Protein AF-A0A6B3EIR1-F1 (afdb_monomer_lite)

Radius of gyration: 18.26 Å; chains: 1; bounding box: 46×26×41 Å

pLDDT: mean 90.7, std 6.41, range [49.34, 97.69]

Secondary structure (DSSP, 8-state):
-HHHHHHHHHHHHHHHHHHHHHIIIIIS---HHHHHHHHHHHHHHHHHHHHHHHHHHHHH-HHHHHHHHHHHHHHHHHHHHHHHHHT-

Foldseek 3Di:
DVVVVVVVCCVVVVVVLVVQLCCCCVVVVDDSVRSVVVCVVVVVVVVVCVVVVVVCCVPPPPVVVVVVVVVVVVVVVVVVVVVVVVVD

Structure (mmCIF, N/CA/C/O backbone):
data_AF-A0A6B3EIR1-F1
#
_entry.id   AF-A0A6B3EIR1-F1
#
loop_
_atom_site.group_PDB
_atom_site.id
_atom_site.type_symbol
_atom_site.label_atom_id
_atom_site.label_alt_id
_atom_site.label_comp_id
_atom_site.label_asym_id
_atom_site.label_entity_id
_atom_site.label_seq_id
_atom_site.pdbx_PDB_ins_code
_atom_site.Cartn_x
_atom_site.Cartn_y
_atom_site.Cartn_z
_atom_site.occupancy
_atom_site.B_iso_or_equiv
_atom_site.auth_seq_id
_atom_site.auth_comp_id
_atom_site.auth_asym_id
_atom_site.auth_atom_id
_atom_site.pdbx_PDB_model_num
ATOM 1 N N . LEU A 1 1 ? -13.100 -23.883 1.779 1.00 73.38 1 LEU A N 1
ATOM 2 C CA . LEU A 1 1 ? -13.361 -22.690 0.936 1.00 73.38 1 LEU A CA 1
ATOM 3 C C . LEU A 1 1 ? -12.455 -21.517 1.314 1.00 73.38 1 LEU A C 1
ATOM 5 O O . LEU A 1 1 ? -11.652 -21.126 0.480 1.00 73.38 1 LEU A O 1
ATOM 9 N N . GLY A 1 2 ? -12.495 -21.012 2.557 1.00 84.00 2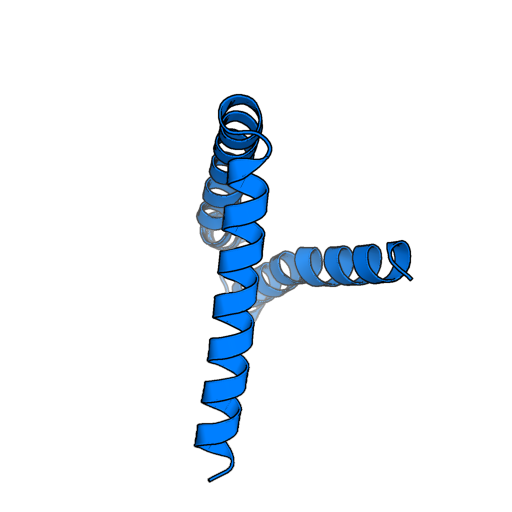 GLY A N 1
ATOM 10 C CA . GLY A 1 2 ? -11.667 -19.867 2.984 1.00 84.00 2 GLY A CA 1
ATOM 11 C C . GLY A 1 2 ? -10.152 -20.050 2.808 1.00 84.00 2 GLY A C 1
ATOM 12 O O . GLY A 1 2 ? -9.499 -19.172 2.259 1.00 84.00 2 GLY A O 1
ATOM 13 N N . SER A 1 3 ? -9.594 -21.209 3.176 1.00 89.25 3 SER A N 1
ATOM 14 C CA . SER A 1 3 ? -8.152 -21.479 3.030 1.00 89.25 3 SER A CA 1
ATOM 15 C C . SER A 1 3 ? -7.692 -21.505 1.569 1.00 89.25 3 SER A C 1
ATOM 17 O O . SER A 1 3 ? -6.614 -21.018 1.254 1.00 89.25 3 SER A O 1
ATOM 19 N N . SER A 1 4 ? -8.525 -22.025 0.664 1.00 91.56 4 SER A N 1
ATOM 20 C CA . SER A 1 4 ? -8.254 -22.041 -0.779 1.00 91.56 4 SER A CA 1
ATOM 21 C C . SER A 1 4 ? -8.301 -20.632 -1.373 1.00 91.56 4 SER A C 1
ATOM 23 O O . SER A 1 4 ? -7.445 -20.283 -2.180 1.00 91.56 4 SER A O 1
ATOM 25 N N . LEU A 1 5 ? -9.263 -19.809 -0.935 1.00 91.88 5 LEU A N 1
ATOM 26 C CA . LEU A 1 5 ? -9.365 -18.403 -1.329 1.00 91.88 5 LEU A CA 1
ATOM 27 C C . LEU A 1 5 ? -8.152 -17.602 -0.835 1.00 91.88 5 LEU A C 1
ATOM 29 O O . LEU A 1 5 ? -7.563 -16.842 -1.596 1.00 91.88 5 LEU A O 1
ATOM 33 N N . GLY A 1 6 ? -7.742 -17.826 0.417 1.00 89.44 6 GLY A N 1
ATOM 34 C CA . GLY A 1 6 ? -6.540 -17.226 0.990 1.00 89.44 6 GLY A CA 1
ATOM 35 C C . GLY A 1 6 ? -5.272 -17.638 0.245 1.00 89.44 6 GLY A C 1
ATOM 36 O O . GLY A 1 6 ? -4.445 -16.784 -0.055 1.00 89.44 6 GLY A O 1
ATOM 37 N N . LEU A 1 7 ? -5.140 -18.919 -0.117 1.00 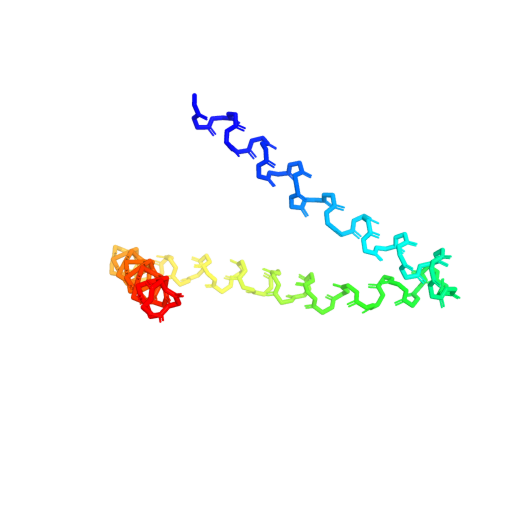92.25 7 LEU A N 1
ATOM 38 C CA . LEU A 1 7 ? -4.001 -19.418 -0.890 1.00 92.25 7 LEU A CA 1
ATOM 39 C C . LEU A 1 7 ? -3.943 -18.781 -2.280 1.00 92.25 7 LEU A C 1
ATOM 41 O O . LEU A 1 7 ? -2.887 -18.297 -2.671 1.00 92.25 7 LEU A O 1
ATOM 45 N N . LEU A 1 8 ? -5.067 -18.733 -3.001 1.00 92.62 8 LEU A N 1
ATOM 46 C CA . LEU A 1 8 ? -5.149 -18.073 -4.308 1.00 92.62 8 LEU A CA 1
ATOM 47 C C . LEU A 1 8 ? -4.811 -16.584 -4.215 1.00 92.62 8 LEU A C 1
ATOM 49 O O . LEU A 1 8 ? -4.056 -16.078 -5.044 1.00 92.62 8 LEU A O 1
ATOM 53 N N . TYR A 1 9 ? -5.329 -15.902 -3.193 1.00 89.50 9 TYR A N 1
ATOM 54 C CA . TYR A 1 9 ? -5.015 -14.502 -2.939 1.00 89.50 9 TYR A CA 1
ATOM 55 C C . TYR A 1 9 ? -3.518 -14.300 -2.698 1.00 89.50 9 TYR A C 1
ATOM 57 O O . TYR A 1 9 ? -2.907 -13.483 -3.377 1.00 89.50 9 TYR A O 1
ATOM 65 N N . PHE A 1 10 ? -2.912 -15.059 -1.781 1.00 87.94 10 PHE A N 1
ATOM 66 C CA . PHE A 1 10 ? -1.482 -14.951 -1.491 1.00 87.94 10 PHE A CA 1
ATOM 67 C C . PHE A 1 10 ? -0.625 -15.280 -2.713 1.00 87.94 10 PHE A C 1
ATOM 69 O O . PHE A 1 10 ? 0.282 -14.520 -3.037 1.00 87.94 10 PHE A O 1
ATOM 76 N N . ALA A 1 11 ? -0.938 -16.371 -3.416 1.00 90.31 11 ALA A N 1
ATOM 77 C CA . ALA A 1 11 ? -0.220 -16.774 -4.619 1.00 90.31 11 ALA A CA 1
ATOM 78 C C . ALA A 1 11 ? -0.265 -15.669 -5.684 1.00 90.31 11 ALA A C 1
ATOM 80 O O . ALA A 1 11 ? 0.779 -15.235 -6.160 1.00 90.31 11 ALA A O 1
ATOM 81 N N . GLY A 1 12 ? -1.457 -15.155 -6.003 1.00 90.69 12 GLY A N 1
ATOM 82 C CA . GLY A 1 12 ? -1.616 -14.089 -6.990 1.00 90.69 12 GLY A CA 1
ATOM 83 C C . GLY A 1 12 ? -0.960 -12.780 -6.553 1.00 90.69 12 GLY A C 1
ATOM 84 O O . GLY A 1 12 ? -0.166 -12.206 -7.297 1.00 90.69 12 GLY A O 1
ATOM 85 N N . PHE A 1 13 ? -1.247 -12.328 -5.332 1.00 89.50 13 PHE A N 1
ATOM 86 C CA . PHE A 1 13 ? -0.748 -11.060 -4.807 1.00 89.50 13 PHE A CA 1
ATOM 87 C C . PHE A 1 13 ? 0.782 -11.025 -4.749 1.00 89.50 13 PHE A C 1
ATOM 89 O O . PHE A 1 13 ? 1.392 -10.070 -5.225 1.00 89.50 13 PHE A O 1
ATOM 96 N N . THR A 1 14 ? 1.423 -12.078 -4.233 1.00 87.00 14 THR A N 1
ATOM 97 C CA . THR A 1 14 ? 2.889 -12.154 -4.190 1.00 87.00 14 THR A CA 1
ATOM 98 C C . THR A 1 14 ? 3.493 -12.276 -5.593 1.00 87.00 14 THR A C 1
ATOM 100 O O . THR A 1 14 ? 4.504 -11.628 -5.875 1.00 87.00 14 THR A O 1
ATOM 103 N N . SER A 1 15 ? 2.867 -13.032 -6.505 1.00 91.50 15 SER A N 1
ATOM 104 C CA . SER A 1 15 ? 3.339 -13.157 -7.890 1.00 91.50 15 SER A CA 1
ATOM 105 C C . SER A 1 15 ? 3.347 -11.831 -8.655 1.00 91.50 15 SER A C 1
ATOM 107 O O . SER A 1 15 ? 4.236 -11.642 -9.484 1.00 91.50 15 SER A O 1
ATOM 109 N N . ILE A 1 16 ? 2.438 -10.889 -8.370 1.00 92.25 16 ILE A N 1
ATOM 110 C CA . ILE A 1 16 ? 2.413 -9.570 -9.036 1.00 92.25 16 ILE A CA 1
ATOM 111 C C . ILE A 1 16 ? 3.746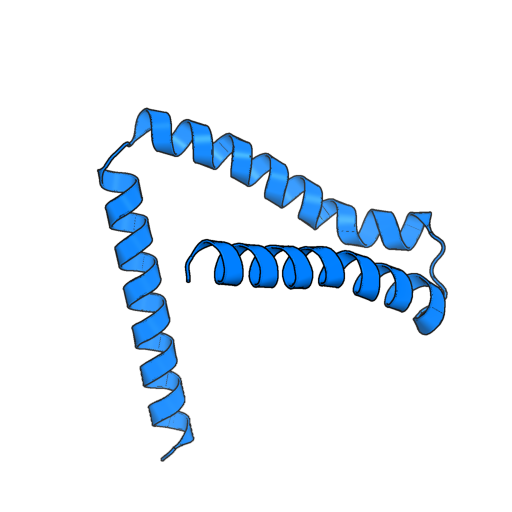 -8.833 -8.870 1.00 92.25 16 ILE A C 1
ATOM 113 O O . ILE A 1 16 ? 4.281 -8.309 -9.848 1.00 92.25 16 ILE A O 1
ATOM 117 N N . PHE A 1 17 ? 4.320 -8.821 -7.665 1.00 89.94 17 PHE A N 1
ATOM 118 C CA . PHE A 1 17 ? 5.597 -8.143 -7.403 1.00 89.94 17 PHE A CA 1
ATOM 119 C C . PHE A 1 17 ? 6.752 -8.795 -8.153 1.00 89.94 17 PHE A C 1
ATOM 121 O O . PHE A 1 17 ? 7.613 -8.105 -8.704 1.00 89.94 17 PHE A O 1
ATOM 128 N N . PHE A 1 18 ? 6.746 -10.125 -8.213 1.00 91.31 18 PHE A N 1
ATOM 129 C CA . PHE A 1 18 ? 7.757 -10.884 -8.933 1.00 91.31 18 PHE A CA 1
ATOM 130 C C . PHE A 1 18 ? 7.687 -10.630 -10.444 1.00 91.31 18 PHE A C 1
ATOM 132 O O . PHE A 1 18 ? 8.685 -10.249 -11.053 1.00 91.31 18 PHE A O 1
ATOM 139 N N . VAL A 1 19 ? 6.498 -10.757 -11.040 1.00 93.88 19 VAL A N 1
ATOM 140 C CA . VAL A 1 19 ? 6.284 -10.508 -12.474 1.00 93.88 19 VAL A CA 1
ATOM 141 C C . VAL A 1 19 ? 6.587 -9.052 -12.827 1.00 93.88 19 VAL A C 1
ATOM 143 O O . VAL A 1 19 ? 7.246 -8.803 -13.831 1.00 93.88 19 VAL A O 1
ATOM 146 N N . SER A 1 20 ? 6.195 -8.093 -11.983 1.00 92.62 20 SER A N 1
ATOM 147 C CA . SER A 1 20 ? 6.525 -6.672 -12.176 1.00 92.62 20 SER A CA 1
ATOM 148 C C . SER A 1 20 ? 8.036 -6.441 -12.161 1.00 92.62 20 SER A C 1
ATOM 150 O O . SER A 1 20 ? 8.562 -5.726 -13.007 1.00 92.62 20 SER A O 1
ATOM 152 N N . THR A 1 21 ? 8.754 -7.091 -11.242 1.00 93.00 21 THR A N 1
ATOM 153 C CA . THR A 1 21 ? 10.219 -7.025 -11.180 1.00 93.00 21 THR A CA 1
ATOM 154 C C . THR A 1 21 ? 10.856 -7.578 -12.455 1.00 93.00 21 THR A C 1
ATOM 156 O O . THR A 1 21 ? 11.737 -6.932 -13.022 1.00 93.00 21 THR A O 1
ATOM 159 N N . LEU A 1 22 ? 10.395 -8.740 -12.935 1.00 93.50 22 LEU A N 1
ATOM 160 C CA . LEU A 1 22 ? 10.862 -9.320 -14.196 1.00 93.50 22 LEU A CA 1
ATOM 161 C C . LEU A 1 22 ? 10.535 -8.428 -15.393 1.00 93.50 22 LEU A C 1
ATOM 163 O O . LEU A 1 22 ? 11.370 -8.270 -16.271 1.00 93.50 22 LEU A O 1
ATOM 167 N N . TYR A 1 23 ? 9.359 -7.806 -15.429 1.00 95.19 23 TYR A N 1
ATOM 168 C CA . TYR A 1 23 ? 8.997 -6.871 -16.491 1.00 95.19 23 TYR A CA 1
ATOM 169 C C . TYR A 1 23 ? 9.917 -5.643 -16.508 1.00 95.19 23 TYR A C 1
ATOM 171 O O . TYR A 1 23 ? 10.415 -5.259 -17.565 1.00 95.19 23 TYR A O 1
ATOM 179 N N . LEU A 1 24 ? 10.210 -5.059 -15.343 1.00 93.75 24 LEU A N 1
ATOM 180 C CA . LEU A 1 24 ? 11.136 -3.931 -15.242 1.00 93.75 24 LEU A CA 1
ATOM 181 C C . LEU A 1 24 ? 12.550 -4.330 -15.689 1.00 93.75 24 LEU A C 1
ATOM 183 O O . LEU A 1 24 ? 13.178 -3.599 -16.449 1.00 93.75 24 LEU A O 1
ATOM 187 N N . GLN A 1 25 ? 13.040 -5.496 -15.260 1.00 94.75 25 GLN A N 1
ATOM 188 C CA . GLN A 1 25 ? 14.399 -5.942 -15.579 1.00 94.75 25 GLN A CA 1
ATOM 189 C C . GLN A 1 25 ? 14.545 -6.462 -17.015 1.00 94.75 25 GLN A C 1
ATOM 191 O O . GLN A 1 25 ? 15.453 -6.055 -17.730 1.00 94.75 25 GLN A O 1
ATOM 196 N N . SER A 1 26 ? 13.668 -7.362 -17.455 1.00 92.81 26 SER A N 1
ATOM 197 C CA . SER A 1 26 ? 13.757 -8.033 -18.758 1.00 92.81 26 SER A CA 1
ATOM 198 C C . SER A 1 26 ? 13.031 -7.290 -19.879 1.00 92.81 26 SER A C 1
ATOM 200 O O . SER A 1 26 ? 13.440 -7.410 -21.028 1.00 92.81 26 SER A O 1
ATOM 202 N N . GLY A 1 27 ? 11.967 -6.544 -19.567 1.00 92.19 27 GLY A N 1
ATOM 203 C CA . GLY A 1 27 ? 11.196 -5.773 -20.547 1.00 92.19 27 GLY A CA 1
ATOM 204 C C . GLY A 1 27 ? 11.702 -4.341 -20.715 1.00 92.19 27 GLY A C 1
ATOM 205 O O . GLY A 1 27 ? 11.881 -3.885 -21.839 1.00 92.19 27 GLY A O 1
ATOM 206 N N . LEU A 1 28 ? 11.959 -3.636 -19.607 1.00 92.44 28 LEU A N 1
ATOM 207 C CA . LEU A 1 28 ? 12.435 -2.242 -19.620 1.00 92.44 28 LEU A CA 1
ATOM 208 C C . LEU A 1 28 ? 13.946 -2.095 -19.381 1.00 92.44 28 LEU A C 1
ATOM 210 O O . LEU A 1 28 ? 14.444 -0.972 -19.331 1.00 92.44 28 LEU A O 1
ATOM 214 N N . HIS A 1 29 ? 14.679 -3.205 -19.251 1.00 92.38 29 HIS A N 1
ATOM 215 C CA . HIS A 1 29 ? 16.134 -3.230 -19.047 1.00 92.38 29 HIS A CA 1
ATOM 216 C C . HIS A 1 29 ? 16.622 -2.472 -17.800 1.00 92.38 29 HIS A C 1
ATOM 218 O O . HIS A 1 29 ? 17.754 -1.986 -17.758 1.00 92.38 29 HIS A O 1
ATOM 224 N N . TYR A 1 30 ? 15.789 -2.374 -16.761 1.00 93.12 30 TYR A N 1
ATOM 225 C CA . TYR A 1 30 ? 16.193 -1.785 -15.486 1.00 93.12 30 TYR A CA 1
ATOM 226 C C . TYR A 1 30 ? 17.171 -2.709 -14.761 1.00 93.12 30 TYR A C 1
ATOM 228 O O . TYR A 1 30 ? 17.057 -3.934 -14.788 1.00 93.12 30 TYR A O 1
ATOM 236 N N . THR A 1 31 ? 18.109 -2.119 -14.026 1.00 94.50 31 THR A N 1
ATOM 237 C CA . THR A 1 31 ? 18.925 -2.885 -13.076 1.00 94.50 31 THR A CA 1
ATOM 238 C C . THR A 1 31 ? 18.060 -3.425 -11.932 1.00 94.50 31 THR A C 1
ATOM 240 O O . THR A 1 31 ? 17.010 -2.864 -11.606 1.00 94.50 31 THR A O 1
ATOM 243 N N . ALA A 1 32 ? 18.526 -4.478 -11.254 1.00 90.69 32 ALA A N 1
ATOM 244 C CA . ALA A 1 32 ? 17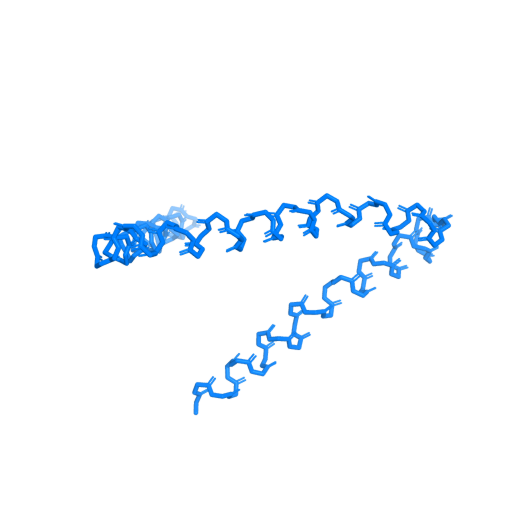.830 -5.036 -10.092 1.00 90.69 32 ALA A CA 1
ATOM 245 C C . ALA A 1 32 ? 17.552 -3.980 -9.003 1.00 90.69 32 ALA A C 1
ATOM 247 O O . ALA A 1 32 ? 16.483 -3.985 -8.395 1.00 90.69 32 ALA A O 1
ATOM 248 N N . LEU A 1 33 ? 18.477 -3.030 -8.805 1.00 91.94 33 LEU A N 1
ATOM 249 C CA . LEU A 1 33 ? 18.306 -1.934 -7.851 1.00 91.94 33 LEU A CA 1
ATOM 250 C C . LEU A 1 33 ? 17.177 -0.984 -8.271 1.00 91.94 33 LEU A C 1
ATOM 252 O O . LEU A 1 33 ? 16.335 -0.639 -7.449 1.00 91.94 33 LEU A O 1
ATOM 256 N N . GLN A 1 34 ? 17.130 -0.580 -9.542 1.00 93.00 34 GLN A N 1
ATOM 257 C CA . GLN A 1 34 ? 16.076 0.303 -10.056 1.00 93.00 34 GLN A CA 1
ATOM 258 C C . GLN A 1 34 ? 14.699 -0.367 -10.003 1.00 93.00 34 GLN A C 1
ATOM 260 O O . GLN A 1 34 ? 13.722 0.260 -9.589 1.00 93.00 34 GLN A O 1
ATOM 265 N N . ALA A 1 35 ? 14.617 -1.650 -10.366 1.00 92.25 35 ALA A N 1
ATOM 266 C CA . ALA A 1 35 ? 13.383 -2.422 -10.253 1.00 92.25 35 ALA A CA 1
ATOM 267 C C . ALA A 1 35 ? 12.916 -2.527 -8.789 1.00 92.25 35 ALA A C 1
ATOM 269 O O . ALA A 1 35 ? 11.750 -2.261 -8.496 1.00 92.25 35 ALA A O 1
ATOM 270 N N . GLY A 1 36 ? 13.835 -2.819 -7.862 1.00 91.00 36 GLY A N 1
ATOM 271 C CA . GLY A 1 36 ? 13.550 -2.845 -6.427 1.00 91.00 36 GLY A CA 1
ATOM 272 C C . GLY A 1 36 ? 13.056 -1.495 -5.903 1.00 91.00 36 GLY A C 1
ATOM 273 O O . GLY A 1 36 ? 11.996 -1.432 -5.287 1.00 91.00 36 GLY A O 1
ATOM 274 N N . LEU A 1 37 ? 13.757 -0.401 -6.222 1.00 94.88 37 LEU A N 1
ATOM 275 C CA . LEU A 1 37 ? 13.372 0.958 -5.822 1.00 94.88 37 LEU A CA 1
ATOM 276 C C . LEU A 1 37 ? 12.003 1.383 -6.364 1.00 94.88 37 LEU A C 1
ATOM 278 O O . LEU A 1 37 ? 11.313 2.150 -5.703 1.00 94.88 37 LEU A O 1
ATOM 282 N N . THR A 1 38 ? 11.587 0.871 -7.522 1.00 93.38 38 THR A N 1
ATOM 283 C CA . THR A 1 38 ? 10.255 1.147 -8.087 1.00 93.38 38 THR A CA 1
ATOM 284 C C . THR A 1 38 ? 9.141 0.513 -7.247 1.00 93.38 38 THR A C 1
ATOM 286 O O . THR A 1 38 ? 8.054 1.074 -7.125 1.00 93.38 38 THR A O 1
ATOM 289 N N . LEU A 1 39 ? 9.414 -0.633 -6.618 1.00 90.75 39 LEU A N 1
ATOM 290 C CA . LEU A 1 39 ? 8.463 -1.353 -5.766 1.00 90.75 39 LEU A CA 1
ATOM 291 C C . LEU A 1 39 ? 8.545 -0.934 -4.287 1.00 90.75 39 LEU A C 1
ATOM 293 O O . LEU A 1 39 ? 7.581 -1.112 -3.540 1.00 90.75 39 LEU A O 1
ATOM 297 N N . THR A 1 40 ? 9.657 -0.336 -3.853 1.00 92.56 40 THR A N 1
ATOM 298 C CA . THR A 1 40 ? 9.867 0.127 -2.471 1.00 92.56 40 THR A CA 1
ATOM 299 C C . THR A 1 40 ? 8.763 1.054 -1.938 1.00 92.56 40 THR A C 1
ATOM 301 O O . THR A 1 40 ? 8.329 0.828 -0.807 1.00 92.56 40 THR A O 1
ATOM 304 N N . PRO A 1 41 ? 8.245 2.054 -2.683 1.00 91.81 41 PRO A N 1
ATOM 305 C CA . PRO A 1 41 ? 7.157 2.907 -2.204 1.00 91.81 41 PRO A CA 1
ATOM 306 C C . PRO A 1 41 ? 5.910 2.119 -1.803 1.00 91.81 41 PRO A C 1
ATOM 308 O O . PRO A 1 41 ? 5.282 2.438 -0.794 1.00 91.81 41 PRO A O 1
ATOM 311 N N . PHE A 1 42 ? 5.584 1.056 -2.544 1.00 90.31 42 PHE A N 1
ATOM 312 C CA . PHE A 1 42 ? 4.481 0.171 -2.191 1.00 90.31 42 PHE A CA 1
ATOM 313 C C . PHE A 1 42 ? 4.759 -0.552 -0.870 1.00 90.31 42 PHE A C 1
ATOM 315 O O . PHE A 1 42 ? 3.920 -0.531 0.029 1.00 90.31 42 PHE A O 1
ATOM 322 N N . ALA A 1 43 ? 5.944 -1.153 -0.722 1.00 89.69 43 ALA A N 1
ATOM 323 C CA . ALA A 1 43 ? 6.318 -1.866 0.499 1.00 89.69 43 ALA A CA 1
ATOM 324 C C . ALA A 1 43 ? 6.308 -0.942 1.730 1.00 89.69 43 ALA A C 1
ATOM 326 O O . ALA A 1 43 ? 5.763 -1.306 2.774 1.00 89.69 43 ALA A O 1
ATOM 327 N N . LEU A 1 44 ? 6.840 0.276 1.589 1.00 94.88 44 LEU A N 1
ATOM 328 C CA . LEU A 1 44 ? 6.816 1.302 2.632 1.00 94.88 44 LEU A CA 1
ATOM 329 C C . LEU A 1 44 ? 5.385 1.713 2.983 1.00 94.88 44 LEU A C 1
ATOM 331 O O . LEU A 1 44 ? 5.016 1.695 4.156 1.00 94.88 44 LEU A O 1
ATOM 335 N N . GLY A 1 45 ? 4.565 2.039 1.983 1.00 93.56 45 GLY A N 1
ATOM 336 C CA . GLY A 1 45 ? 3.168 2.415 2.190 1.00 93.56 45 GLY A CA 1
ATOM 337 C C . GLY A 1 45 ? 2.364 1.303 2.860 1.00 93.56 45 GLY A C 1
ATOM 338 O O . GLY A 1 45 ? 1.619 1.561 3.807 1.00 93.56 45 GLY A O 1
ATOM 339 N N . SER A 1 46 ? 2.564 0.055 2.436 1.00 89.69 46 SER A N 1
ATOM 340 C CA . SER A 1 46 ? 1.886 -1.109 3.005 1.00 89.69 46 SER A CA 1
ATOM 341 C C . SER A 1 46 ? 2.339 -1.384 4.442 1.00 89.69 46 SER A C 1
ATOM 343 O O . SER A 1 46 ? 1.501 -1.661 5.299 1.00 89.69 46 SER A O 1
ATOM 345 N N . GLY A 1 47 ? 3.636 -1.251 4.738 1.00 90.75 47 GLY A N 1
ATOM 346 C CA . GLY A 1 47 ? 4.174 -1.391 6.094 1.00 90.75 47 GLY A CA 1
ATOM 347 C C . GLY A 1 47 ? 3.666 -0.305 7.047 1.00 90.75 47 GLY A C 1
ATOM 348 O O . GLY A 1 47 ? 3.194 -0.611 8.143 1.00 90.75 47 GLY A O 1
ATOM 349 N N . LEU A 1 48 ? 3.679 0.959 6.609 1.00 94.19 48 LEU A N 1
ATOM 350 C CA . LEU A 1 48 ? 3.111 2.078 7.367 1.00 94.19 48 LEU A CA 1
ATOM 351 C C . LEU A 1 48 ? 1.614 1.876 7.615 1.00 94.19 48 LEU A C 1
ATOM 353 O O . LEU A 1 48 ? 1.147 2.046 8.741 1.00 94.19 48 LEU A O 1
ATOM 357 N N . SER A 1 49 ? 0.873 1.454 6.591 1.00 89.50 49 SER A N 1
ATOM 358 C CA . SER A 1 49 ? -0.565 1.186 6.692 1.00 89.50 49 SER A CA 1
ATOM 359 C C . SER A 1 49 ? -0.870 0.037 7.647 1.00 89.50 49 SER A C 1
ATOM 361 O O . SER A 1 49 ? -1.817 0.140 8.418 1.00 89.50 49 SER A O 1
ATOM 363 N N . ALA A 1 50 ? -0.059 -1.025 7.661 1.00 87.56 50 ALA A N 1
ATOM 364 C CA . ALA A 1 50 ? -0.208 -2.121 8.617 1.00 87.56 50 ALA A CA 1
ATOM 365 C C . ALA A 1 50 ? -0.004 -1.641 10.065 1.00 87.56 50 ALA A C 1
ATOM 367 O O . ALA A 1 50 ? -0.803 -1.964 10.945 1.00 87.56 50 ALA A O 1
ATOM 368 N N . GLY A 1 51 ? 1.017 -0.810 10.304 1.00 89.12 51 GLY A N 1
ATOM 369 C CA . GLY A 1 51 ? 1.277 -0.227 11.622 1.00 89.12 51 GLY A CA 1
ATOM 370 C C . GLY A 1 51 ? 0.181 0.740 12.082 1.00 89.12 51 GLY A C 1
ATOM 371 O O . GLY A 1 51 ? -0.268 0.674 13.227 1.00 89.12 51 GLY A O 1
ATOM 372 N N . ILE A 1 52 ? -0.280 1.626 11.195 1.00 91.56 52 ILE A N 1
ATOM 373 C CA . ILE A 1 52 ? -1.376 2.561 11.488 1.00 91.56 52 ILE A CA 1
ATOM 374 C C . ILE A 1 52 ? -2.678 1.788 11.700 1.00 91.56 52 ILE A C 1
ATOM 376 O O . ILE A 1 52 ? -3.361 2.027 12.689 1.00 91.56 52 ILE A O 1
ATOM 380 N N . GLY A 1 53 ? -2.994 0.842 10.817 1.00 85.56 53 GLY A N 1
ATOM 381 C CA . GLY A 1 53 ? -4.203 0.026 10.863 1.00 85.56 53 GLY A CA 1
ATOM 382 C C . GLY A 1 53 ? -4.322 -0.764 12.160 1.00 85.56 53 GLY A C 1
ATOM 383 O O . GLY A 1 53 ? -5.366 -0.696 12.800 1.00 85.56 53 GLY A O 1
ATOM 384 N N . GLY A 1 54 ? -3.244 -1.421 12.605 1.00 85.31 54 GLY A N 1
ATOM 385 C CA . GLY A 1 54 ? -3.221 -2.118 13.896 1.00 85.31 54 GLY A CA 1
ATOM 386 C C . GLY A 1 54 ? -3.537 -1.182 15.066 1.00 85.31 54 GLY A C 1
ATOM 387 O O . GLY A 1 54 ? -4.456 -1.437 15.838 1.00 85.31 54 GLY A O 1
ATOM 388 N N . ARG A 1 55 ? -2.870 -0.021 15.128 1.00 88.44 55 ARG A N 1
ATOM 389 C CA . ARG A 1 55 ? -3.128 0.989 16.173 1.00 88.44 55 ARG A CA 1
ATOM 390 C C . ARG A 1 55 ? -4.543 1.560 16.115 1.00 88.44 55 ARG A C 1
ATOM 392 O O . ARG A 1 55 ? -5.116 1.902 17.148 1.00 88.44 55 ARG A O 1
ATOM 399 N N . LEU A 1 56 ? -5.086 1.721 14.913 1.00 88.50 56 LEU A N 1
ATOM 400 C CA . LEU A 1 56 ? -6.424 2.251 14.690 1.00 88.50 56 LEU A CA 1
ATOM 401 C C . LEU A 1 56 ? -7.482 1.238 15.145 1.00 88.50 56 LEU A C 1
ATOM 403 O O . LEU A 1 56 ? -8.446 1.634 15.795 1.00 88.50 56 LEU A O 1
ATOM 407 N N . VAL A 1 57 ? -7.266 -0.055 14.882 1.00 88.81 57 VAL A N 1
ATOM 408 C CA . VAL A 1 57 ? -8.091 -1.161 15.395 1.00 88.81 57 VAL A CA 1
ATOM 409 C C . VAL A 1 57 ? -8.056 -1.198 16.920 1.00 88.81 57 VAL A C 1
ATOM 411 O O . VAL A 1 57 ? -9.122 -1.235 17.532 1.00 88.81 57 VAL A O 1
ATOM 414 N N . ASP A 1 58 ? -6.872 -1.097 17.531 1.00 89.62 58 ASP A N 1
ATOM 415 C CA . ASP A 1 58 ? -6.728 -1.094 18.994 1.00 89.62 58 ASP A CA 1
ATOM 416 C C . ASP A 1 58 ? -7.455 0.091 19.647 1.00 89.62 58 ASP A C 1
ATOM 418 O O . ASP A 1 58 ? -8.028 -0.041 20.728 1.00 89.62 58 ASP A O 1
ATOM 422 N N . ARG A 1 59 ? -7.452 1.261 18.994 1.00 91.00 59 ARG A N 1
ATOM 423 C CA . ARG A 1 59 ? -8.090 2.479 19.519 1.00 91.00 59 ARG A CA 1
ATOM 424 C C . ARG A 1 59 ? -9.595 2.548 19.282 1.00 91.00 59 ARG A C 1
ATOM 426 O O . ARG A 1 59 ? -10.315 3.010 20.161 1.00 91.00 59 ARG A O 1
ATOM 433 N N . LEU A 1 60 ? -10.062 2.183 18.089 1.00 90.50 60 LEU A N 1
ATOM 434 C CA . LEU A 1 60 ? -11.450 2.401 17.661 1.00 90.50 60 LEU A CA 1
ATOM 435 C C . LEU A 1 60 ? -12.312 1.144 17.752 1.00 90.50 60 LEU A C 1
ATOM 437 O O . LEU A 1 60 ? -13.530 1.272 17.820 1.00 90.50 60 LEU A O 1
ATOM 441 N N . GLY A 1 61 ? -11.726 -0.055 17.757 1.00 88.69 61 GLY A N 1
ATOM 442 C CA . GLY A 1 61 ? -12.444 -1.319 17.909 1.00 88.69 61 GLY A CA 1
ATOM 443 C C . GLY A 1 61 ? -13.565 -1.530 16.880 1.00 88.69 61 GLY A C 1
ATOM 444 O O . GLY A 1 61 ? -13.380 -1.371 15.673 1.00 88.69 61 GLY A O 1
ATOM 445 N N . ARG A 1 62 ? -14.757 -1.908 17.364 1.00 92.56 62 ARG A N 1
ATOM 446 C CA . ARG A 1 62 ? -15.947 -2.242 16.551 1.00 92.56 62 ARG A CA 1
ATOM 447 C C . ARG A 1 62 ? -16.351 -1.169 15.521 1.00 92.56 62 ARG A C 1
ATOM 449 O O . ARG A 1 62 ? -16.583 -1.551 14.374 1.00 92.56 62 ARG A O 1
ATOM 456 N N . PRO A 1 63 ? -16.439 0.130 15.871 1.00 93.12 63 PRO A N 1
ATOM 457 C CA . PRO A 1 63 ? -16.726 1.203 14.917 1.00 93.12 63 PRO A CA 1
ATOM 458 C C . PRO A 1 63 ? -15.882 1.174 13.636 1.00 93.12 63 PRO A C 1
ATOM 460 O O . PRO A 1 63 ? -16.411 1.415 12.552 1.00 93.12 63 PRO A O 1
ATOM 463 N N . LEU A 1 64 ? -14.594 0.828 13.735 1.00 91.56 64 LEU A N 1
ATOM 464 C CA . LEU A 1 64 ? -13.702 0.773 12.576 1.00 91.56 64 LEU A CA 1
ATOM 465 C C . LEU A 1 64 ? -14.084 -0.356 11.609 1.00 91.56 64 LEU A C 1
ATOM 467 O O . LEU A 1 64 ? -14.062 -0.166 10.395 1.00 91.56 64 LEU A O 1
ATOM 471 N N . VAL A 1 65 ? -14.487 -1.514 12.140 1.00 92.19 65 VAL A N 1
ATOM 472 C CA . VAL A 1 65 ? -14.954 -2.653 11.332 1.00 92.19 65 VAL A CA 1
ATOM 473 C C . VAL A 1 65 ? -16.239 -2.293 10.592 1.00 92.19 65 VAL A C 1
ATOM 475 O O . VAL A 1 65 ? -16.363 -2.578 9.404 1.00 92.19 65 VAL A O 1
ATOM 478 N N . VAL A 1 66 ? -17.176 -1.620 11.267 1.00 95.31 66 VAL A N 1
ATOM 479 C CA . VAL A 1 66 ? -18.428 -1.167 10.642 1.00 95.31 66 VAL A CA 1
ATOM 480 C C . VAL A 1 66 ? -18.140 -0.172 9.518 1.00 95.31 66 VAL A C 1
ATOM 482 O O . VAL A 1 66 ? -18.672 -0.331 8.423 1.00 95.31 66 VAL A O 1
ATOM 485 N N . ALA A 1 67 ? -17.254 0.801 9.745 1.00 94.56 67 ALA A N 1
ATOM 486 C CA . ALA A 1 67 ? -16.841 1.748 8.711 1.00 94.56 67 ALA A CA 1
ATOM 487 C C . ALA A 1 67 ? -16.199 1.042 7.502 1.00 94.56 67 ALA A C 1
ATOM 489 O O . ALA A 1 67 ? -16.530 1.359 6.360 1.00 94.56 67 ALA A O 1
ATOM 490 N N . GLY A 1 68 ? -15.339 0.046 7.743 1.00 91.44 68 GLY A N 1
ATOM 491 C CA . GLY A 1 68 ? -14.740 -0.769 6.685 1.00 91.44 68 GLY A CA 1
ATOM 492 C C . GLY A 1 68 ? -15.780 -1.547 5.874 1.00 91.44 68 GLY A C 1
ATOM 493 O O . GLY A 1 68 ? -15.751 -1.523 4.646 1.00 91.44 68 GLY A O 1
ATOM 494 N N . LEU A 1 69 ? -16.747 -2.181 6.543 1.00 94.50 69 LEU A N 1
ATOM 495 C CA . LEU A 1 69 ? -17.835 -2.905 5.878 1.00 94.50 69 LEU A CA 1
ATOM 496 C C . LEU A 1 69 ? -18.733 -1.975 5.051 1.00 94.50 69 LEU A C 1
ATOM 498 O O . LEU A 1 69 ? -19.105 -2.324 3.932 1.00 94.50 69 LEU A O 1
ATOM 502 N N . LEU A 1 70 ? -19.043 -0.780 5.563 1.00 97.19 70 LEU A N 1
ATOM 503 C CA . LEU A 1 70 ? -19.803 0.230 4.822 1.00 97.19 70 LEU A CA 1
ATOM 504 C C . LEU A 1 70 ? -19.041 0.709 3.584 1.00 97.19 70 LEU A C 1
ATOM 506 O O . LEU A 1 70 ? -19.626 0.812 2.508 1.00 97.19 70 LEU A O 1
ATOM 510 N N . MET A 1 71 ? -17.734 0.944 3.709 1.00 96.06 71 MET A N 1
ATOM 511 C CA . MET A 1 71 ? -16.885 1.322 2.580 1.00 96.06 71 MET A CA 1
ATOM 512 C C . MET A 1 71 ? -16.883 0.239 1.490 1.00 96.06 71 MET A C 1
ATOM 514 O O . MET A 1 71 ? -17.046 0.560 0.313 1.00 96.06 71 MET A O 1
ATOM 518 N N . VAL A 1 72 ? -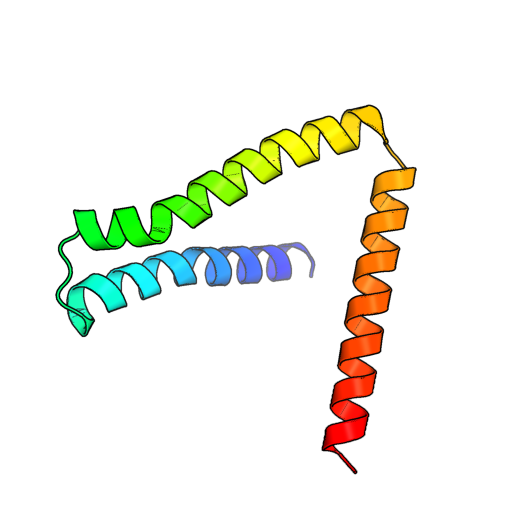16.773 -1.040 1.870 1.00 94.94 72 VAL A N 1
ATOM 519 C CA . VAL A 1 72 ? -16.869 -2.175 0.934 1.00 94.94 72 VAL A CA 1
ATOM 520 C C . VAL A 1 72 ? -18.234 -2.212 0.247 1.00 94.94 72 VAL A C 1
ATOM 522 O O . VAL A 1 72 ? -18.294 -2.364 -0.972 1.00 94.94 72 VAL A O 1
ATOM 525 N N . ALA A 1 73 ? -19.323 -2.035 0.999 1.00 96.19 73 ALA A N 1
ATOM 526 C CA . ALA A 1 73 ? -20.674 -2.028 0.444 1.00 96.19 73 ALA A CA 1
ATOM 527 C C . ALA A 1 73 ? -20.871 -0.900 -0.584 1.00 96.19 73 ALA A C 1
ATOM 529 O O . ALA A 1 73 ? -21.419 -1.142 -1.659 1.00 96.19 73 ALA A O 1
ATOM 530 N N . ILE A 1 74 ? -20.369 0.305 -0.293 1.00 97.69 74 ILE A N 1
ATOM 531 C CA . ILE A 1 74 ? -20.404 1.447 -1.219 1.00 97.69 74 ILE A CA 1
ATOM 532 C C . ILE A 1 74 ? -19.596 1.143 -2.484 1.00 97.69 74 ILE A C 1
ATOM 534 O O . ILE A 1 74 ? -20.079 1.393 -3.587 1.00 97.69 74 ILE A O 1
ATOM 538 N N . GLY A 1 75 ? -18.397 0.567 -2.342 1.00 94.75 75 GLY A N 1
ATOM 539 C CA . GLY A 1 75 ? -17.568 0.165 -3.478 1.00 94.75 75 GLY A CA 1
ATOM 540 C C . GLY A 1 75 ? -18.292 -0.828 -4.387 1.00 94.75 75 GLY A C 1
ATOM 541 O O . GLY A 1 75 ? -18.411 -0.596 -5.590 1.00 94.75 75 GLY A O 1
ATOM 542 N N . LEU A 1 76 ? -18.860 -1.891 -3.811 1.00 95.75 76 LEU A N 1
ATOM 543 C CA . LEU A 1 76 ? -19.629 -2.886 -4.562 1.00 95.75 76 LEU A CA 1
ATOM 544 C C . LEU A 1 76 ? -20.841 -2.266 -5.271 1.00 95.75 76 LEU A C 1
ATOM 546 O O . LEU A 1 76 ? -21.062 -2.543 -6.448 1.00 95.75 76 LEU A O 1
ATOM 550 N N . ALA A 1 77 ? -2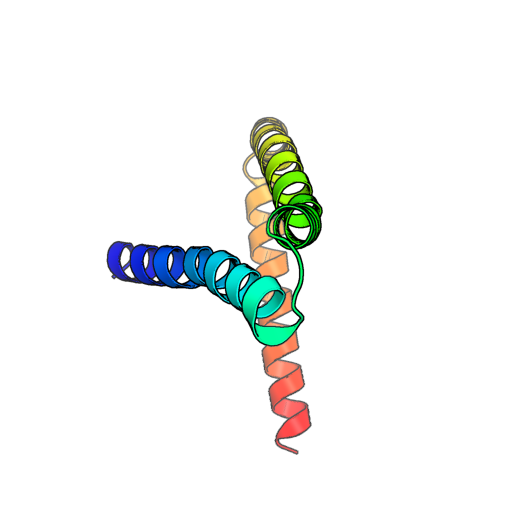1.587 -1.396 -4.586 1.00 95.81 77 ALA A N 1
ATOM 551 C CA . ALA A 1 77 ? -22.736 -0.701 -5.162 1.00 95.81 77 ALA A CA 1
ATOM 552 C C . ALA A 1 77 ? -22.331 0.214 -6.328 1.00 95.81 77 ALA A C 1
ATOM 554 O O . ALA A 1 77 ? -22.973 0.195 -7.376 1.00 95.81 77 ALA A O 1
ATOM 555 N N . GLY A 1 78 ? -21.233 0.961 -6.184 1.00 95.50 78 GLY A N 1
ATOM 556 C CA . GLY A 1 78 ? -20.677 1.781 -7.260 1.00 95.50 78 GLY A CA 1
ATOM 557 C C . GLY A 1 78 ? -20.232 0.942 -8.458 1.00 95.50 78 GLY A C 1
ATOM 558 O O . GLY A 1 78 ? -20.500 1.312 -9.598 1.00 95.50 78 GLY A O 1
ATOM 559 N N . THR A 1 79 ? -19.625 -0.222 -8.210 1.00 92.50 79 THR A N 1
ATOM 560 C CA . THR A 1 79 ? -19.225 -1.145 -9.285 1.00 92.50 79 THR A CA 1
ATOM 561 C C . THR A 1 79 ? -20.450 -1.704 -10.012 1.00 92.50 79 THR A C 1
ATOM 563 O O . THR A 1 79 ? -20.486 -1.707 -11.239 1.00 92.50 79 THR A O 1
ATOM 566 N N . ALA A 1 80 ? -21.484 -2.114 -9.273 1.00 93.06 80 ALA A N 1
ATOM 567 C CA . ALA A 1 80 ? -22.743 -2.586 -9.847 1.00 93.06 80 ALA A CA 1
ATOM 568 C C . ALA A 1 80 ? -23.430 -1.498 -10.686 1.00 93.06 80 ALA A C 1
ATOM 570 O O . ALA A 1 80 ? -23.900 -1.765 -11.791 1.00 93.06 80 ALA A O 1
ATOM 571 N N . PHE A 1 81 ? -23.433 -0.257 -10.197 1.00 94.69 81 PHE A N 1
ATOM 572 C CA . PHE A 1 81 ? -23.955 0.884 -10.940 1.00 94.69 81 PHE A CA 1
ATOM 573 C C . PHE A 1 81 ? -23.160 1.146 -12.224 1.00 94.69 81 PHE A C 1
ATOM 575 O O . PHE A 1 81 ? -23.753 1.308 -13.287 1.00 94.69 81 PHE A O 1
ATOM 582 N N . ALA A 1 82 ? -21.827 1.137 -12.153 1.00 92.38 82 ALA A N 1
ATOM 583 C CA . ALA A 1 82 ? -20.968 1.328 -13.319 1.00 92.38 82 ALA A CA 1
ATOM 584 C C . ALA A 1 82 ? -21.198 0.247 -14.389 1.00 92.38 82 ALA A C 1
ATOM 586 O O . ALA A 1 82 ? -21.284 0.561 -15.572 1.00 92.38 82 ALA A O 1
ATOM 587 N N . VAL A 1 83 ? -21.371 -1.014 -13.980 1.00 93.25 83 VAL A N 1
ATOM 588 C CA . VAL A 1 83 ? -21.706 -2.117 -14.896 1.00 93.25 83 VAL A CA 1
ATOM 589 C C . VAL A 1 83 ? -23.069 -1.898 -15.561 1.00 93.25 83 VAL A C 1
ATOM 591 O O . VAL A 1 83 ? -23.200 -2.107 -16.768 1.00 93.25 83 VAL A O 1
ATOM 594 N N . HIS A 1 84 ? -24.068 -1.423 -14.811 1.00 89.19 84 HIS A N 1
ATOM 595 C CA . HIS A 1 84 ? -25.372 -1.072 -15.376 1.00 89.19 84 HIS A CA 1
ATOM 596 C C . HIS A 1 84 ? -25.294 0.059 -16.411 1.00 89.19 84 HIS A C 1
ATOM 598 O O . HIS A 1 84 ? -26.027 0.008 -17.392 1.00 89.19 84 HIS A O 1
ATOM 604 N N . GLN A 1 85 ? -24.398 1.037 -16.236 1.00 85.56 85 GLN A N 1
ATOM 605 C CA . GLN A 1 85 ? -24.207 2.131 -17.201 1.00 85.56 85 GLN A CA 1
ATOM 606 C C . GLN A 1 85 ? -23.542 1.676 -18.508 1.00 85.56 85 GLN A C 1
ATOM 608 O O . GLN A 1 85 ? -23.809 2.245 -19.557 1.00 85.56 85 GLN A O 1
ATOM 613 N N . VAL A 1 86 ? -22.676 0.660 -18.459 1.00 81.75 86 VAL A N 1
ATOM 614 C CA . VAL A 1 86 ? -21.980 0.131 -19.651 1.00 81.75 86 VAL A CA 1
ATOM 615 C C . VAL A 1 86 ? -22.852 -0.852 -20.444 1.00 81.75 86 VAL A C 1
ATOM 617 O O . VAL A 1 86 ? -22.594 -1.097 -21.617 1.00 81.75 86 VAL A O 1
ATOM 620 N N . THR A 1 87 ? -23.889 -1.411 -19.817 1.00 62.72 87 THR A N 1
ATOM 621 C CA . THR A 1 87 ? -24.815 -2.372 -20.447 1.00 62.72 87 THR A CA 1
ATOM 622 C C . THR A 1 87 ? -26.051 -1.684 -21.065 1.00 62.72 87 THR A C 1
ATOM 624 O O . THR A 1 87 ? -26.973 -2.371 -21.500 1.00 62.72 87 THR A O 1
ATOM 627 N N . GLY A 1 88 ? -26.092 -0.345 -21.087 1.00 49.34 88 GLY A N 1
ATOM 628 C CA . GLY A 1 88 ? -27.152 0.469 -21.701 1.00 49.34 88 GLY A CA 1
ATOM 629 C C . GLY A 1 88 ? -26.838 0.913 -23.122 1.00 49.34 88 GLY A C 1
ATOM 630 O O . GLY A 1 88 ? -25.644 1.143 -23.417 1.00 49.34 88 GLY A O 1
#

Sequence (88 aa):
LGSSLGLLYFAGFTSIFFVSTLYLQSGLHYTALQAGLTLTPFALGSGLSAGIGGRLVDRLGRPLVVAGLLMVAIGLAGTAFAVHQVTG